Protein AF-A0A0N0AKG1-F1 (afdb_monomer_lite)

pLDDT: mean 80.24, std 17.29, range [40.53, 96.81]

Foldseek 3Di:
DDDPPPPPDPVPPPPPPPPVPLPPPVVVLLVLLVLLLVLLVVVLVVLVPDPDRDPVSNVVSVVSSVVSVVVNVPPDPPPSVVSVVSSVVSVVSNVVSVD

Radius of gyration: 23.39 Å; chains: 1; bounding box: 58×28×73 Å

Structure (mmCIF, N/CA/C/O backbone):
data_AF-A0A0N0AKG1-F1
#
_entry.id   AF-A0A0N0AKG1-F1
#
loop_
_atom_site.group_PDB
_atom_site.id
_atom_site.type_symbol
_atom_site.label_atom_id
_atom_site.label_alt_id
_atom_site.label_comp_id
_atom_site.label_asym_id
_atom_site.label_entity_id
_atom_site.label_seq_id
_atom_site.pdbx_PDB_ins_code
_atom_site.Cartn_x
_atom_site.Cartn_y
_atom_site.Cartn_z
_atom_site.occupancy
_atom_site.B_iso_or_equiv
_atom_site.auth_seq_id
_atom_site.auth_comp_id
_atom_site.auth_asym_id
_atom_site.auth_atom_id
_atom_site.pdbx_PDB_model_num
ATOM 1 N N . MET A 1 1 ? 43.530 21.447 -55.001 1.00 40.53 1 MET A N 1
ATOM 2 C CA . MET A 1 1 ? 43.013 20.846 -53.757 1.00 40.53 1 MET A CA 1
ATOM 3 C C . MET A 1 1 ? 41.611 21.387 -53.568 1.00 40.53 1 MET A C 1
ATOM 5 O O . MET A 1 1 ? 41.480 22.586 -53.365 1.00 40.53 1 MET A O 1
ATOM 9 N N . GLN A 1 2 ? 40.588 20.561 -53.765 1.00 44.50 2 GLN A N 1
ATOM 10 C CA . GLN A 1 2 ? 39.204 20.910 -53.435 1.00 44.50 2 GLN A CA 1
ATOM 11 C C . GLN A 1 2 ? 38.874 20.218 -52.108 1.00 44.50 2 GLN A C 1
ATOM 13 O O . GLN A 1 2 ? 39.306 19.076 -51.937 1.00 44.50 2 GLN A O 1
ATOM 18 N N . PRO A 1 3 ? 38.215 20.886 -51.150 1.00 47.91 3 PRO A N 1
ATOM 19 C CA . PRO A 1 3 ? 37.785 20.225 -49.931 1.00 47.91 3 PRO A CA 1
ATOM 20 C C . PRO A 1 3 ? 36.583 19.345 -50.271 1.00 47.91 3 PRO A C 1
ATOM 22 O O . PRO A 1 3 ? 35.596 19.814 -50.831 1.00 47.91 3 PRO A O 1
ATOM 25 N N . GLU A 1 4 ? 36.702 18.055 -49.982 1.00 54.25 4 GLU A N 1
ATOM 26 C CA . GLU A 1 4 ? 35.600 17.107 -50.077 1.00 54.25 4 GLU A CA 1
ATOM 27 C C . GLU A 1 4 ? 34.672 17.385 -48.893 1.00 54.25 4 GLU A C 1
ATOM 29 O O . GLU A 1 4 ? 34.926 16.970 -47.761 1.00 54.25 4 GLU A O 1
ATOM 34 N N . GLU A 1 5 ? 33.642 18.193 -49.139 1.00 51.69 5 GLU A N 1
ATOM 35 C CA . GLU A 1 5 ? 32.539 18.398 -48.209 1.00 51.69 5 GLU A CA 1
ATOM 36 C C . GLU A 1 5 ? 31.776 17.076 -48.113 1.00 51.69 5 GLU A C 1
ATOM 38 O O . GLU A 1 5 ? 30.939 16.739 -48.945 1.00 51.69 5 GLU A O 1
ATOM 43 N N . ASN A 1 6 ? 32.162 16.273 -47.124 1.00 53.38 6 ASN A N 1
ATOM 44 C CA . ASN A 1 6 ? 31.517 15.017 -46.788 1.00 53.38 6 ASN A CA 1
ATOM 45 C C . ASN A 1 6 ? 30.123 15.343 -46.227 1.00 53.38 6 ASN A C 1
ATOM 47 O O . ASN A 1 6 ? 29.972 15.627 -45.036 1.00 53.38 6 ASN A O 1
ATOM 51 N N . GLU A 1 7 ? 29.126 15.389 -47.112 1.00 57.25 7 GLU A N 1
ATOM 52 C CA . GLU A 1 7 ? 27.713 15.558 -46.784 1.00 57.25 7 GLU A CA 1
ATOM 53 C C . GLU A 1 7 ? 27.235 14.351 -45.965 1.00 57.25 7 GLU A C 1
ATOM 55 O O . GLU A 1 7 ? 26.671 13.393 -46.487 1.00 57.25 7 GLU A O 1
ATOM 60 N N . PHE A 1 8 ? 27.459 14.387 -44.650 1.00 50.03 8 PHE A N 1
ATOM 61 C CA . PHE A 1 8 ? 26.739 13.529 -43.717 1.00 50.03 8 PHE A CA 1
ATOM 62 C C . PHE A 1 8 ? 25.254 13.898 -43.798 1.00 50.03 8 PHE A C 1
ATOM 64 O O . PHE A 1 8 ? 24.789 14.853 -43.170 1.00 50.03 8 PHE A O 1
ATOM 71 N N . SER A 1 9 ? 24.509 13.162 -44.619 1.00 57.03 9 SER A N 1
ATOM 72 C CA . SER A 1 9 ? 23.068 13.318 -44.736 1.00 57.03 9 SER A CA 1
ATOM 73 C C . SER A 1 9 ? 22.433 12.894 -43.417 1.00 57.03 9 SER A C 1
ATOM 75 O O . SER A 1 9 ? 22.612 11.770 -42.955 1.00 57.03 9 SER A O 1
ATOM 77 N N . LEU A 1 10 ? 21.627 13.772 -42.815 1.00 56.09 10 LEU A N 1
ATOM 78 C CA . LEU A 1 10 ? 20.806 13.443 -41.637 1.00 56.09 10 LEU A CA 1
ATOM 79 C C . LEU A 1 10 ? 19.864 12.245 -41.884 1.00 56.09 10 LEU A C 1
ATOM 81 O O . LEU A 1 10 ? 19.290 11.705 -40.942 1.00 56.09 10 LEU A O 1
ATOM 85 N N . SER A 1 11 ? 19.722 11.828 -43.144 1.00 61.41 11 SER A N 1
ATOM 86 C CA . SER A 1 11 ? 18.974 10.654 -43.597 1.00 61.41 11 SER A CA 1
ATOM 87 C C . SER A 1 11 ? 19.661 9.318 -43.277 1.00 61.41 11 SER A C 1
ATOM 89 O O . SER A 1 11 ? 18.980 8.296 -43.279 1.00 61.41 11 SER A O 1
ATOM 91 N N . ASP A 1 12 ? 20.973 9.321 -43.005 1.00 60.59 12 ASP A N 1
ATOM 92 C CA . ASP A 1 12 ? 21.766 8.130 -42.648 1.00 60.59 12 ASP A CA 1
ATOM 93 C C . ASP A 1 12 ? 21.769 7.838 -41.141 1.00 60.59 12 ASP 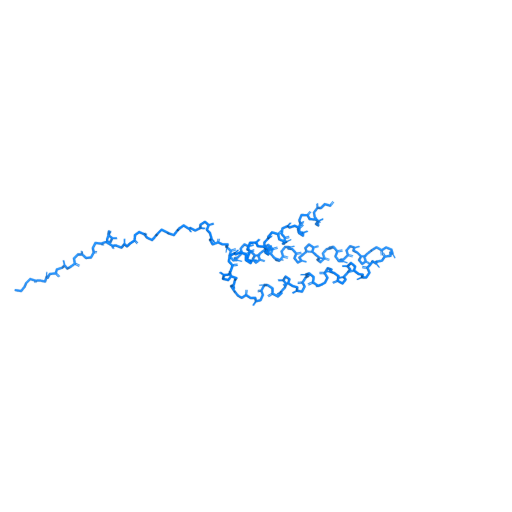A C 1
ATOM 95 O O . ASP A 1 12 ? 22.299 6.818 -40.693 1.00 60.59 12 ASP A O 1
ATOM 99 N N . LEU A 1 13 ? 21.162 8.713 -40.333 1.00 62.38 13 LEU A N 1
ATOM 100 C CA . LEU A 1 13 ? 20.924 8.401 -38.933 1.00 62.38 13 LEU A CA 1
ATOM 101 C C . LEU A 1 13 ? 19.851 7.306 -38.859 1.00 62.38 13 LEU A C 1
ATOM 103 O O . LEU A 1 13 ? 18.788 7.461 -39.471 1.00 62.38 13 LEU A O 1
ATOM 107 N N . PRO A 1 14 ? 20.083 6.208 -38.111 1.00 60.88 14 PRO A N 1
ATOM 108 C CA . PRO A 1 14 ? 19.030 5.239 -37.861 1.00 60.88 14 PRO A CA 1
ATOM 109 C C . PRO A 1 14 ? 17.837 6.004 -37.293 1.00 60.88 14 PRO A C 1
ATOM 111 O O . PRO A 1 14 ? 17.985 6.746 -36.319 1.00 60.88 14 PRO A O 1
ATOM 114 N N . LYS A 1 15 ? 16.669 5.869 -37.936 1.00 57.28 15 LYS A N 1
ATOM 115 C CA . LYS A 1 15 ? 15.414 6.398 -37.400 1.00 57.28 15 LYS A CA 1
ATOM 116 C C . LYS A 1 15 ? 15.260 5.780 -36.024 1.00 57.28 15 LYS A C 1
ATOM 118 O O . LYS A 1 15 ? 14.987 4.589 -35.917 1.00 57.28 15 LYS A O 1
ATOM 123 N N . ALA A 1 16 ? 15.545 6.564 -34.996 1.00 55.66 16 ALA A N 1
ATOM 124 C CA . ALA A 1 16 ? 15.400 6.113 -33.637 1.00 55.66 16 ALA A CA 1
ATOM 125 C C . ALA A 1 16 ? 13.901 5.908 -33.419 1.00 55.66 16 ALA A C 1
ATOM 127 O O . ALA A 1 16 ? 13.137 6.869 -33.330 1.00 55.66 16 ALA A O 1
ATOM 128 N N . ASP A 1 17 ? 13.488 4.647 -33.462 1.00 52.38 17 ASP 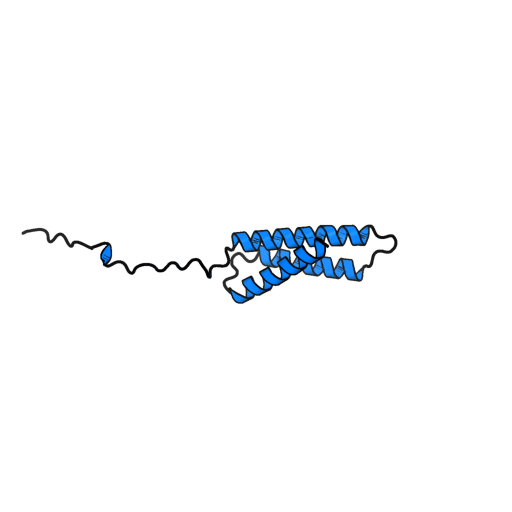A N 1
ATOM 129 C CA . ASP A 1 17 ? 12.129 4.219 -33.180 1.00 52.38 17 ASP A CA 1
ATOM 130 C C . ASP A 1 17 ? 11.967 4.245 -31.661 1.00 52.38 17 ASP A C 1
ATOM 132 O O . ASP A 1 17 ? 12.058 3.231 -30.972 1.00 52.38 17 ASP A O 1
ATOM 136 N N . TRP A 1 18 ? 11.859 5.456 -31.113 1.00 54.16 18 TRP A N 1
ATOM 137 C CA . TRP A 1 18 ? 11.481 5.663 -29.723 1.00 54.16 18 TRP A CA 1
ATOM 138 C C . TRP A 1 18 ? 9.986 5.351 -29.610 1.00 54.16 18 TRP A C 1
ATOM 140 O O . TRP A 1 18 ? 9.141 6.247 -29.570 1.00 54.16 18 TRP A O 1
ATOM 150 N N . SER A 1 19 ? 9.647 4.061 -29.624 1.00 48.50 19 SER A N 1
ATOM 151 C CA . SER A 1 19 ? 8.351 3.598 -29.145 1.00 48.50 19 SER A CA 1
ATOM 152 C C . SER A 1 19 ? 8.333 3.809 -27.632 1.00 48.50 19 SER A C 1
ATOM 154 O O . SER A 1 19 ? 8.790 2.978 -26.853 1.00 48.50 19 SER A O 1
ATOM 156 N N . ASN A 1 20 ? 7.839 4.972 -27.213 1.00 51.66 20 ASN A N 1
ATOM 157 C CA . ASN A 1 20 ? 7.677 5.346 -25.805 1.00 51.66 20 ASN A CA 1
ATOM 158 C C . ASN A 1 20 ? 6.508 4.600 -25.122 1.00 51.66 20 ASN A C 1
ATOM 160 O O . ASN A 1 20 ? 6.010 5.058 -24.098 1.00 51.66 20 ASN A O 1
ATOM 164 N N . GLU A 1 21 ? 5.997 3.505 -25.696 1.00 51.06 21 GLU A N 1
ATOM 165 C CA . GLU A 1 21 ? 4.804 2.821 -25.175 1.00 51.06 21 GLU A CA 1
ATOM 166 C C . GLU A 1 21 ? 5.114 1.801 -24.066 1.00 51.06 21 GLU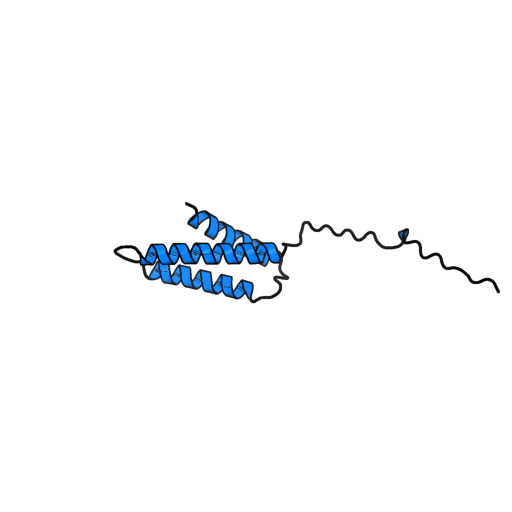 A C 1
ATOM 168 O O . GLU A 1 21 ? 4.215 1.474 -23.292 1.00 51.06 21 GLU A O 1
ATOM 173 N N . ASP A 1 22 ? 6.373 1.366 -23.926 1.00 49.00 22 ASP A N 1
ATOM 174 C CA . ASP A 1 22 ? 6.794 0.368 -22.926 1.00 49.00 22 ASP A CA 1
ATOM 175 C C . ASP A 1 22 ? 7.690 0.922 -21.801 1.00 49.00 22 ASP A C 1
ATOM 177 O O . ASP A 1 22 ? 8.068 0.182 -20.887 1.00 49.00 22 ASP A O 1
ATOM 181 N N . GLU A 1 23 ? 7.997 2.224 -21.794 1.00 54.47 23 GLU A N 1
ATOM 182 C CA . GLU A 1 23 ? 8.521 2.861 -20.584 1.00 54.47 23 GLU A CA 1
ATOM 183 C C . GLU A 1 23 ? 7.345 3.089 -19.634 1.00 54.47 23 GLU A C 1
ATOM 185 O O . GLU A 1 23 ? 6.488 3.950 -19.844 1.00 54.47 23 GLU A O 1
ATOM 190 N N . VAL A 1 24 ? 7.274 2.294 -18.563 1.00 56.38 24 VAL A N 1
ATOM 191 C CA . VAL A 1 24 ? 6.519 2.714 -17.384 1.00 56.38 24 VAL A CA 1
ATOM 192 C C . VAL A 1 24 ? 7.116 4.053 -16.991 1.00 56.38 24 VAL A C 1
ATOM 194 O O . VAL A 1 24 ? 8.237 4.085 -16.500 1.00 56.38 24 VAL A O 1
ATOM 197 N N . ASP A 1 25 ? 6.390 5.137 -17.257 1.00 72.88 25 ASP A N 1
ATOM 198 C CA . ASP A 1 25 ? 6.791 6.468 -16.831 1.00 72.88 25 ASP A CA 1
ATOM 199 C C . ASP A 1 25 ? 7.030 6.401 -15.314 1.00 72.88 25 ASP A C 1
ATOM 201 O O . ASP A 1 25 ? 6.097 6.218 -14.518 1.00 72.88 25 ASP A O 1
ATOM 205 N N . ASP A 1 26 ? 8.309 6.409 -14.933 1.00 74.44 26 ASP A N 1
ATOM 206 C CA . ASP A 1 26 ? 8.752 6.208 -13.558 1.00 74.44 26 ASP A CA 1
ATOM 207 C C . ASP A 1 26 ? 8.107 7.264 -12.648 1.00 74.44 26 ASP A C 1
ATOM 209 O O . ASP A 1 26 ? 7.752 6.959 -11.504 1.00 74.44 26 ASP A O 1
ATOM 213 N N . ASP A 1 27 ? 7.841 8.466 -13.172 1.00 82.12 27 ASP A N 1
ATOM 214 C CA . ASP A 1 27 ? 7.147 9.529 -12.448 1.00 82.12 27 ASP A CA 1
ATOM 215 C C . ASP A 1 27 ? 5.683 9.149 -12.180 1.00 82.12 27 ASP A C 1
ATOM 217 O O . ASP A 1 27 ? 5.191 9.280 -11.052 1.00 82.12 27 ASP A O 1
ATOM 221 N N . VAL A 1 28 ? 4.994 8.571 -13.171 1.00 86.00 28 VAL A N 1
ATOM 222 C CA . VAL A 1 28 ? 3.624 8.055 -13.002 1.00 86.00 28 VAL A CA 1
ATOM 223 C C . VAL A 1 28 ? 3.589 6.920 -11.981 1.00 86.00 28 VAL A C 1
ATOM 225 O O . VAL A 1 28 ? 2.675 6.855 -11.151 1.00 86.00 28 VAL A O 1
ATOM 228 N N . LEU A 1 29 ? 4.568 6.014 -12.001 1.00 86.88 29 LEU A N 1
ATOM 229 C CA . LEU A 1 29 ? 4.646 4.937 -11.018 1.00 86.88 29 LEU A CA 1
ATOM 230 C C . LEU A 1 29 ? 4.886 5.483 -9.605 1.00 86.88 29 LEU A C 1
ATOM 232 O O . LEU A 1 29 ? 4.201 5.069 -8.666 1.00 86.88 29 LEU A O 1
ATOM 236 N N . VAL A 1 30 ? 5.809 6.432 -9.448 1.00 89.25 30 VAL A N 1
ATOM 237 C CA . VAL A 1 30 ? 6.082 7.112 -8.175 1.00 89.25 30 VAL A CA 1
ATOM 238 C C . VAL A 1 30 ? 4.814 7.756 -7.618 1.00 89.25 30 VAL A C 1
ATOM 240 O O . VAL A 1 30 ? 4.497 7.578 -6.435 1.00 89.25 30 VAL A O 1
ATOM 243 N N . ASP A 1 31 ? 4.045 8.445 -8.455 1.00 91.06 31 ASP A N 1
ATOM 244 C CA . ASP A 1 31 ? 2.800 9.081 -8.035 1.00 91.06 31 ASP A CA 1
ATOM 245 C C . ASP A 1 31 ? 1.722 8.062 -7.656 1.00 91.06 31 ASP A C 1
ATOM 247 O O . ASP A 1 31 ? 1.063 8.208 -6.620 1.00 91.06 31 ASP A O 1
ATOM 251 N N . ILE A 1 32 ? 1.598 6.965 -8.406 1.00 92.56 32 ILE A N 1
ATOM 252 C CA . ILE A 1 32 ? 0.709 5.851 -8.051 1.00 92.56 32 ILE A CA 1
ATOM 253 C C . ILE A 1 32 ? 1.095 5.254 -6.688 1.00 92.56 32 ILE A C 1
ATOM 255 O O . ILE A 1 32 ? 0.218 4.990 -5.857 1.00 92.56 32 ILE A O 1
ATOM 259 N N . ILE A 1 33 ? 2.390 5.075 -6.412 1.00 92.94 33 ILE A N 1
ATOM 260 C CA . ILE A 1 33 ? 2.860 4.555 -5.123 1.00 92.94 33 ILE A CA 1
ATOM 261 C C . ILE A 1 33 ? 2.523 5.535 -3.989 1.00 92.94 33 ILE A C 1
ATOM 263 O O . ILE A 1 33 ? 2.017 5.117 -2.942 1.00 92.94 33 ILE A O 1
ATOM 267 N N . ARG A 1 34 ? 2.740 6.843 -4.184 1.00 94.25 34 ARG A N 1
ATOM 268 C CA . ARG A 1 34 ? 2.381 7.883 -3.201 1.00 94.25 34 ARG A CA 1
ATOM 269 C C . ARG A 1 34 ? 0.882 7.890 -2.902 1.00 94.25 34 ARG A C 1
ATOM 271 O O . ARG A 1 34 ? 0.495 7.926 -1.730 1.00 94.25 34 ARG A O 1
ATOM 278 N N . LEU A 1 35 ? 0.040 7.792 -3.931 1.00 94.81 35 LEU A N 1
ATOM 279 C CA . LEU A 1 35 ? -1.414 7.698 -3.777 1.00 94.81 35 LEU A CA 1
ATOM 280 C C . LEU A 1 35 ? -1.821 6.447 -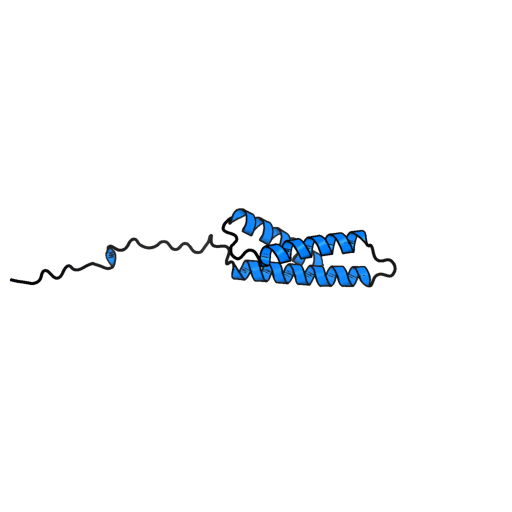2.990 1.00 94.81 35 LEU A C 1
ATOM 282 O O . LEU A 1 35 ? -2.652 6.537 -2.082 1.00 94.81 35 LEU A O 1
ATOM 286 N N . ALA A 1 36 ? -1.202 5.297 -3.268 1.00 95.38 36 ALA A N 1
ATOM 287 C CA . ALA A 1 36 ? -1.458 4.064 -2.530 1.00 95.38 36 ALA A CA 1
ATOM 288 C C . ALA A 1 36 ? -1.044 4.171 -1.053 1.00 95.38 36 ALA A C 1
ATOM 290 O O . ALA A 1 36 ? -1.796 3.753 -0.171 1.00 95.38 36 ALA A O 1
ATOM 291 N N . ILE A 1 37 ? 0.101 4.791 -0.747 1.00 95.75 37 ILE A N 1
ATOM 292 C CA . ILE A 1 37 ? 0.517 5.067 0.639 1.00 95.75 37 ILE A CA 1
ATOM 293 C C . ILE A 1 37 ? -0.502 5.974 1.342 1.00 95.75 37 ILE A C 1
ATOM 295 O O . ILE A 1 37 ? -0.852 5.716 2.497 1.00 95.75 37 ILE A O 1
ATOM 299 N N . GLY A 1 38 ? -1.005 7.003 0.653 1.00 95.69 38 GLY A N 1
ATOM 300 C CA . GLY A 1 38 ? -2.048 7.893 1.164 1.00 95.69 38 GLY A CA 1
ATOM 301 C C . GLY A 1 38 ? -3.358 7.159 1.467 1.00 95.69 38 GLY A C 1
ATOM 302 O O . GLY A 1 38 ? -3.929 7.335 2.545 1.00 95.69 38 GLY A O 1
ATOM 303 N N . ALA A 1 39 ? -3.802 6.287 0.561 1.00 95.62 39 ALA A N 1
ATOM 304 C CA . ALA A 1 39 ? -4.965 5.422 0.754 1.00 95.62 39 ALA A CA 1
ATOM 305 C C . ALA A 1 39 ? -4.803 4.505 1.982 1.00 95.62 39 ALA A C 1
ATOM 307 O O . ALA A 1 39 ? -5.694 4.440 2.830 1.00 95.62 39 ALA A O 1
ATOM 308 N N . LEU A 1 40 ? -3.634 3.877 2.141 1.00 95.00 40 LEU A N 1
ATOM 309 C CA . LEU A 1 40 ? -3.314 3.056 3.312 1.00 95.00 40 LEU A CA 1
ATOM 310 C C . LEU A 1 40 ? -3.298 3.871 4.611 1.00 95.00 40 LEU A C 1
ATOM 312 O O . LEU A 1 40 ? -3.787 3.400 5.635 1.00 95.00 40 LEU A O 1
ATOM 316 N N . SER A 1 41 ? -2.785 5.104 4.590 1.00 95.88 41 SER A N 1
ATOM 317 C CA . SER A 1 41 ? -2.814 5.988 5.763 1.00 95.88 41 SER A CA 1
ATOM 318 C C . SER A 1 41 ? -4.245 6.290 6.200 1.00 95.88 41 SER A C 1
ATOM 320 O O . SER A 1 41 ? -4.540 6.214 7.393 1.00 95.88 41 SER A O 1
ATOM 322 N N . LYS A 1 42 ? -5.138 6.577 5.244 1.00 94.81 42 LYS A N 1
ATOM 323 C CA . LYS A 1 42 ? -6.566 6.787 5.518 1.00 94.81 42 LYS A CA 1
ATOM 324 C C . LYS A 1 42 ? -7.208 5.527 6.099 1.00 94.81 42 LYS A C 1
ATOM 326 O O . LYS A 1 42 ? -7.853 5.614 7.138 1.00 94.81 42 LYS A O 1
ATOM 331 N N . ALA A 1 43 ? -6.966 4.362 5.496 1.00 94.38 43 ALA A N 1
ATOM 332 C CA . ALA A 1 43 ? -7.490 3.084 5.982 1.00 94.38 43 ALA A CA 1
ATOM 333 C C . ALA A 1 43 ? -7.003 2.756 7.404 1.00 94.38 43 ALA A C 1
ATOM 335 O O . ALA A 1 43 ? -7.793 2.374 8.263 1.00 94.38 43 ALA A O 1
ATOM 336 N N . LYS A 1 44 ? -5.713 2.977 7.692 1.00 95.25 44 LYS A N 1
ATOM 337 C CA . LYS A 1 44 ? -5.140 2.783 9.032 1.00 95.25 44 LYS A CA 1
ATOM 338 C C . LYS A 1 44 ? -5.770 3.710 10.064 1.00 95.25 44 LYS A C 1
ATOM 340 O O . LYS A 1 44 ? -5.996 3.301 11.198 1.00 95.25 44 LYS A O 1
ATOM 345 N N . HIS A 1 45 ? -6.004 4.967 9.689 1.00 95.75 45 HIS A N 1
ATOM 346 C CA . HIS A 1 45 ? -6.665 5.923 10.567 1.00 95.75 45 HIS A CA 1
ATOM 347 C C . HIS A 1 45 ? -8.111 5.503 10.842 1.00 95.75 45 HIS A C 1
ATOM 349 O O . HIS A 1 45 ? -8.491 5.425 12.003 1.00 95.75 45 HIS A O 1
ATOM 355 N N . ALA A 1 46 ? -8.863 5.128 9.803 1.00 94.75 46 ALA A N 1
ATOM 356 C CA . ALA A 1 46 ? -10.226 4.626 9.940 1.00 94.75 46 ALA A CA 1
ATOM 357 C C . ALA A 1 46 ? -10.306 3.389 10.853 1.00 94.75 46 ALA A C 1
ATOM 359 O O . ALA A 1 46 ? -11.191 3.325 11.699 1.00 94.75 46 ALA A O 1
ATOM 360 N N . GLU A 1 47 ? -9.361 2.446 10.743 1.00 94.88 47 GLU A N 1
ATOM 361 C CA . GLU A 1 47 ? -9.284 1.280 11.635 1.00 94.88 47 GLU A CA 1
ATOM 362 C C . GLU A 1 47 ? -9.062 1.688 13.095 1.00 94.88 47 GLU A C 1
ATOM 364 O O . GLU A 1 47 ? -9.759 1.216 13.987 1.00 94.88 47 GLU A O 1
ATOM 369 N N . ARG A 1 48 ? -8.127 2.614 13.341 1.00 94.50 48 ARG A N 1
ATOM 370 C CA . ARG A 1 48 ? -7.837 3.137 14.687 1.00 94.50 48 ARG A CA 1
ATOM 371 C C . ARG A 1 48 ? -8.999 3.911 15.302 1.00 94.50 48 ARG A C 1
ATOM 373 O O . ARG A 1 48 ? -9.052 4.027 16.520 1.00 94.50 48 ARG A O 1
ATOM 380 N N . SER A 1 49 ? -9.883 4.461 14.476 1.00 96.00 49 SER A N 1
ATOM 381 C CA . SER A 1 49 ? -11.067 5.203 14.911 1.00 96.00 49 SER A CA 1
ATOM 382 C C . SER A 1 49 ? -12.271 4.312 15.224 1.00 96.00 49 SER A C 1
ATOM 384 O O . SER A 1 49 ? -13.292 4.831 15.672 1.00 96.00 49 SER A O 1
ATOM 386 N N . LYS A 1 50 ? -12.194 2.996 14.990 1.00 94.88 50 LYS A N 1
ATOM 387 C CA . LYS A 1 50 ? -13.254 2.060 15.385 1.00 94.88 50 LYS A CA 1
ATOM 388 C C . LYS A 1 50 ? -13.304 1.909 16.903 1.00 94.88 50 LYS A C 1
ATOM 390 O O . LYS A 1 50 ? -12.285 2.011 17.576 1.00 94.88 50 LYS A O 1
ATOM 395 N N . GLU A 1 51 ? -14.486 1.581 17.422 1.00 95.44 51 GLU A N 1
ATOM 396 C CA . GLU A 1 51 ? -14.693 1.268 18.844 1.00 95.44 51 GLU A CA 1
ATOM 397 C C . GLU A 1 51 ? -13.794 0.111 19.315 1.00 95.44 51 GLU A C 1
ATOM 399 O O . GLU A 1 51 ? -13.245 0.155 20.410 1.00 95.44 51 GLU A O 1
ATOM 404 N N . ASN A 1 52 ? -13.589 -0.886 18.447 1.00 96.00 52 ASN A N 1
ATOM 405 C CA . ASN A 1 52 ? -12.679 -2.009 18.661 1.00 96.00 52 ASN A CA 1
ATOM 406 C C . ASN A 1 52 ? -11.701 -2.112 17.477 1.00 96.00 52 ASN A C 1
ATOM 408 O O . ASN A 1 52 ? -12.033 -2.754 16.477 1.00 96.00 52 ASN A O 1
ATOM 412 N N . PRO A 1 53 ? -10.531 -1.453 17.539 1.00 94.25 53 PRO A N 1
ATOM 413 C CA . PRO A 1 53 ? -9.560 -1.482 16.451 1.00 94.25 53 PRO A CA 1
ATOM 414 C C . PRO A 1 53 ? -8.905 -2.863 16.318 1.00 94.25 53 PRO A C 1
ATOM 416 O O . PRO A 1 53 ? -8.435 -3.433 17.305 1.00 94.25 53 PRO A O 1
ATOM 419 N N . ASP A 1 54 ? -8.805 -3.381 15.091 1.00 96.81 54 ASP A N 1
ATOM 420 C CA . ASP A 1 54 ? -8.069 -4.619 14.828 1.00 96.81 54 ASP A CA 1
ATOM 421 C C . ASP A 1 54 ? -6.573 -4.334 14.615 1.00 96.81 54 ASP A C 1
ATOM 423 O O . ASP A 1 54 ? -6.124 -3.833 13.576 1.00 96.81 54 ASP A O 1
ATOM 427 N N . GLN A 1 55 ? -5.772 -4.706 15.613 1.00 96.06 55 GLN A N 1
ATOM 428 C CA . GLN A 1 55 ? -4.323 -4.536 15.589 1.00 96.06 55 GLN A CA 1
ATOM 429 C C . GLN A 1 55 ? -3.651 -5.295 14.430 1.00 96.06 55 GLN A C 1
ATOM 431 O O . GLN A 1 55 ? -2.691 -4.787 13.846 1.00 96.06 55 GLN A O 1
ATOM 436 N N . ARG A 1 56 ? -4.178 -6.458 14.023 1.00 95.94 56 ARG A N 1
ATOM 437 C CA . ARG A 1 56 ? -3.632 -7.227 12.890 1.00 95.94 56 ARG A CA 1
ATOM 438 C C . ARG A 1 56 ? -3.839 -6.488 11.572 1.00 95.94 56 ARG A C 1
ATOM 440 O O . ARG A 1 56 ? -2.970 -6.521 10.700 1.00 95.94 56 ARG A O 1
ATOM 447 N N . VAL A 1 57 ? -4.968 -5.795 11.426 1.00 94.62 57 VAL A N 1
ATOM 448 C CA . VAL A 1 57 ? -5.247 -4.950 10.256 1.00 94.62 57 VAL A CA 1
ATOM 449 C C . VAL A 1 57 ? -4.283 -3.763 10.216 1.00 94.62 57 VAL A C 1
ATOM 451 O O . VAL A 1 57 ? -3.686 -3.493 9.173 1.00 94.62 57 VAL A O 1
ATOM 454 N N . ILE A 1 58 ? -4.056 -3.097 11.350 1.00 94.62 58 ILE A N 1
ATOM 455 C CA . ILE A 1 58 ? -3.125 -1.962 11.457 1.00 94.62 58 ILE A CA 1
ATOM 456 C C . ILE A 1 58 ? -1.687 -2.375 11.106 1.00 94.62 58 ILE A C 1
ATOM 458 O O . ILE A 1 58 ? -0.992 -1.649 10.384 1.00 94.62 58 ILE A O 1
ATOM 462 N N . GLU A 1 59 ? -1.236 -3.530 11.595 1.00 96.12 59 GLU A N 1
ATOM 463 C CA . GLU A 1 59 ? 0.090 -4.082 11.302 1.00 96.12 59 GLU A CA 1
ATOM 464 C C . GLU A 1 59 ? 0.233 -4.443 9.826 1.00 96.12 59 GLU A C 1
ATOM 466 O O . GLU A 1 59 ? 1.195 -4.018 9.185 1.00 96.12 59 GLU A O 1
ATOM 471 N N . ARG A 1 60 ? -0.767 -5.118 9.248 1.00 95.62 60 ARG A N 1
ATOM 472 C CA . ARG A 1 60 ? -0.786 -5.443 7.816 1.00 95.62 60 ARG A CA 1
ATOM 473 C C . ARG A 1 60 ? -0.712 -4.191 6.942 1.00 95.62 60 ARG A C 1
ATOM 475 O O . ARG A 1 60 ? 0.049 -4.165 5.976 1.00 95.62 60 ARG A O 1
ATOM 482 N N . ILE A 1 61 ? -1.473 -3.150 7.282 1.00 94.81 61 ILE A N 1
ATOM 483 C CA . ILE A 1 61 ? -1.435 -1.875 6.558 1.00 94.81 61 ILE A CA 1
ATOM 484 C C . ILE A 1 61 ? -0.049 -1.231 6.685 1.00 94.81 61 ILE A C 1
ATOM 486 O O . ILE A 1 61 ? 0.503 -0.747 5.698 1.00 94.81 61 ILE A O 1
ATOM 490 N N . SER A 1 62 ? 0.538 -1.248 7.882 1.00 94.88 62 SER A N 1
ATOM 491 C CA . SER A 1 62 ? 1.861 -0.663 8.132 1.00 94.88 62 SER A CA 1
ATOM 492 C C . SER A 1 62 ? 2.971 -1.386 7.360 1.00 94.88 62 SER A C 1
ATOM 494 O O . SER A 1 62 ? 3.846 -0.727 6.795 1.00 94.88 62 SER A O 1
ATOM 496 N N . GLU A 1 63 ? 2.902 -2.715 7.260 1.00 96.12 63 GLU A N 1
ATOM 497 C CA . GLU A 1 63 ? 3.825 -3.522 6.456 1.00 96.12 63 GLU A CA 1
ATOM 498 C C . GLU A 1 63 ? 3.723 -3.165 4.964 1.00 96.12 63 GLU A C 1
ATOM 500 O O . GLU A 1 63 ? 4.731 -2.896 4.305 1.00 96.12 63 GLU A O 1
ATOM 505 N N . GLN A 1 64 ? 2.499 -3.048 4.434 1.00 94.25 64 GLN A N 1
ATOM 506 C CA . GLN A 1 64 ? 2.283 -2.621 3.048 1.00 94.25 64 GLN A CA 1
ATOM 507 C C . GLN A 1 64 ? 2.818 -1.207 2.784 1.00 94.25 64 GLN A C 1
ATOM 509 O O . GLN A 1 64 ? 3.486 -0.987 1.771 1.00 94.25 64 GLN A O 1
ATOM 514 N N . GLN A 1 65 ? 2.594 -0.261 3.705 1.00 94.44 65 GLN A N 1
ATOM 515 C CA . GLN A 1 65 ? 3.141 1.096 3.594 1.00 94.44 65 GLN A CA 1
ATOM 516 C C . GLN A 1 65 ? 4.670 1.092 3.563 1.00 94.44 65 GLN A C 1
ATOM 518 O O . GLN A 1 65 ? 5.272 1.816 2.765 1.00 94.44 65 GLN A O 1
ATOM 523 N N . ARG A 1 66 ? 5.308 0.273 4.407 1.00 94.56 66 ARG A N 1
ATOM 524 C CA . ARG A 1 66 ? 6.768 0.147 4.457 1.00 94.56 66 ARG A CA 1
ATOM 525 C C . ARG A 1 66 ? 7.328 -0.397 3.147 1.00 94.56 66 ARG A C 1
ATOM 527 O O . ARG A 1 66 ? 8.312 0.147 2.647 1.00 94.56 66 ARG A O 1
ATOM 534 N N . ARG A 1 67 ? 6.687 -1.416 2.567 1.00 93.81 67 ARG A N 1
ATOM 535 C CA . ARG A 1 67 ? 7.087 -1.988 1.275 1.00 93.81 67 ARG A CA 1
ATOM 536 C C . ARG A 1 67 ? 6.990 -0.957 0.147 1.00 93.81 67 ARG A C 1
ATOM 538 O O . ARG A 1 67 ? 7.962 -0.774 -0.573 1.00 93.81 67 ARG A O 1
ATOM 545 N N . PHE A 1 68 ? 5.883 -0.223 0.048 1.00 92.50 68 PHE A N 1
ATOM 546 C CA . PHE A 1 68 ? 5.721 0.844 -0.950 1.00 92.50 68 PHE A CA 1
ATOM 547 C C . PHE A 1 68 ? 6.710 1.998 -0.752 1.00 92.50 68 PHE A C 1
ATOM 549 O O . PHE A 1 68 ? 7.293 2.499 -1.709 1.00 92.50 68 PHE A O 1
ATOM 556 N N . SER A 1 69 ? 6.980 2.372 0.499 1.00 91.56 69 SER A N 1
ATOM 557 C CA . SER A 1 69 ? 7.982 3.397 0.819 1.00 91.56 69 SER A CA 1
ATOM 558 C C . SER A 1 69 ? 9.397 2.960 0.445 1.00 91.56 69 SER A C 1
ATOM 560 O O . SER A 1 69 ? 10.224 3.798 0.099 1.00 91.56 69 SER A O 1
ATOM 562 N N . LYS A 1 70 ? 9.692 1.656 0.523 1.00 90.62 70 LYS A N 1
ATOM 563 C CA . LYS A 1 70 ? 10.957 1.095 0.049 1.00 90.62 70 LYS A CA 1
ATOM 564 C C . LYS A 1 70 ? 11.054 1.188 -1.473 1.00 90.62 70 LYS A C 1
ATOM 566 O O . LYS A 1 70 ? 12.089 1.617 -1.962 1.00 90.62 70 LYS A O 1
ATOM 571 N N . SER A 1 71 ? 9.976 0.875 -2.192 1.00 87.38 71 SER A N 1
ATOM 572 C CA . SER A 1 71 ? 9.933 0.997 -3.653 1.00 87.38 71 SER A CA 1
ATOM 573 C C . SER A 1 71 ? 10.184 2.425 -4.144 1.00 87.38 71 SER A C 1
ATOM 575 O O . SER A 1 71 ? 10.864 2.591 -5.141 1.00 87.38 71 SER A O 1
ATOM 577 N N . LEU A 1 72 ? 9.739 3.454 -3.412 1.00 84.94 72 LEU A N 1
ATOM 578 C CA . LEU A 1 72 ? 10.050 4.860 -3.729 1.00 84.94 72 LEU A CA 1
ATOM 579 C C . LEU A 1 72 ? 11.530 5.244 -3.559 1.00 84.94 72 LEU A C 1
ATOM 581 O 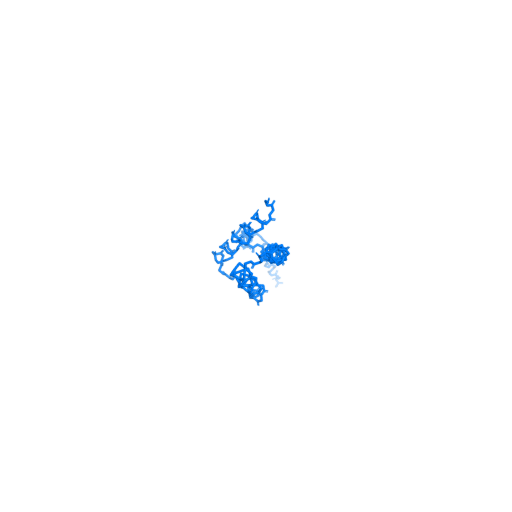O . LEU A 1 72 ? 11.947 6.291 -4.041 1.00 84.94 72 LEU A O 1
ATOM 585 N N . ARG A 1 73 ? 12.306 4.462 -2.799 1.00 80.94 73 ARG A N 1
ATOM 586 C CA . ARG A 1 73 ? 13.735 4.722 -2.553 1.00 80.94 73 ARG A CA 1
ATOM 587 C C . ARG A 1 73 ? 14.640 3.998 -3.544 1.00 80.94 73 ARG A C 1
ATOM 589 O O . ARG A 1 73 ? 15.835 4.275 -3.557 1.00 80.94 73 ARG A O 1
ATOM 596 N N . GLU A 1 74 ? 14.099 3.058 -4.314 1.00 77.94 74 GLU A N 1
ATOM 597 C CA . GLU A 1 74 ? 14.813 2.392 -5.400 1.00 77.94 74 GLU A CA 1
ATOM 598 C C . GLU A 1 74 ? 14.713 3.318 -6.629 1.00 77.94 74 GLU A C 1
ATOM 600 O O . GLU A 1 74 ? 13.610 3.533 -7.120 1.00 77.94 74 GLU A O 1
ATOM 605 N N . PRO A 1 75 ? 15.821 3.941 -7.079 1.00 55.50 75 PRO A N 1
ATOM 606 C CA . PRO A 1 75 ? 15.768 5.092 -7.984 1.00 55.50 75 PRO A CA 1
ATOM 607 C C . PRO A 1 75 ? 15.335 4.754 -9.413 1.00 55.50 75 PRO A C 1
ATOM 609 O O . PRO A 1 75 ? 14.999 5.674 -10.148 1.00 55.50 75 PRO A O 1
ATOM 612 N N . ARG A 1 76 ? 15.361 3.474 -9.805 1.00 64.00 76 ARG A N 1
ATOM 613 C CA . ARG A 1 76 ? 14.868 2.970 -11.092 1.00 64.00 76 ARG A CA 1
ATOM 614 C C . ARG A 1 76 ? 14.405 1.537 -10.920 1.00 64.00 76 ARG A C 1
ATOM 616 O O . ARG A 1 76 ? 15.161 0.705 -10.410 1.00 64.00 76 ARG A O 1
ATOM 623 N N . ILE A 1 77 ? 13.179 1.235 -11.334 1.00 65.75 77 ILE A N 1
ATOM 624 C CA . ILE A 1 77 ? 12.764 -0.154 -11.492 1.00 65.75 77 ILE A CA 1
ATOM 625 C C . ILE A 1 77 ? 13.110 -0.554 -12.924 1.00 65.75 77 ILE A C 1
ATOM 627 O O . ILE A 1 77 ? 12.287 -0.457 -13.819 1.00 65.75 77 ILE A O 1
ATOM 631 N N . GLU A 1 78 ? 14.342 -1.023 -13.127 1.00 66.56 78 GLU A N 1
ATOM 632 C CA . GLU A 1 78 ? 14.811 -1.501 -14.442 1.00 66.56 78 GLU A CA 1
ATOM 633 C C . GLU A 1 78 ? 14.016 -2.725 -14.939 1.00 66.56 78 GLU A C 1
ATOM 635 O O . GLU A 1 78 ? 14.000 -3.045 -16.123 1.00 66.56 78 GLU A O 1
ATOM 640 N N . ASP A 1 79 ? 13.331 -3.410 -14.022 1.00 78.31 79 ASP A N 1
ATOM 641 C CA . ASP A 1 79 ? 12.454 -4.540 -14.307 1.00 78.31 79 ASP A CA 1
ATOM 642 C C . ASP A 1 79 ? 11.013 -4.058 -14.560 1.00 78.31 79 ASP A C 1
ATOM 644 O O . ASP A 1 79 ? 10.225 -3.847 -13.630 1.00 78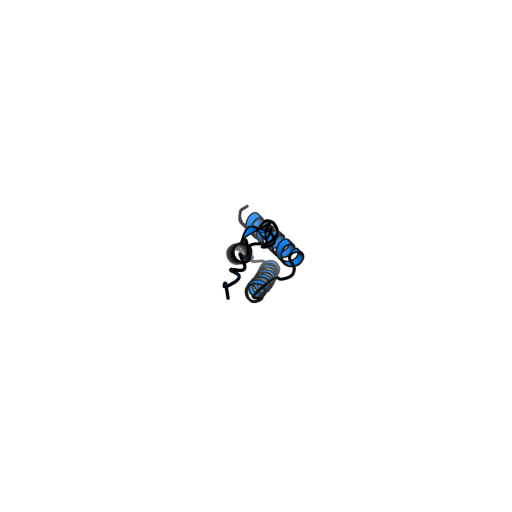.31 79 ASP A O 1
ATOM 648 N N . VAL A 1 80 ? 10.662 -3.935 -15.842 1.00 75.06 80 VAL A N 1
ATOM 649 C CA . VAL A 1 80 ? 9.327 -3.538 -16.320 1.00 75.06 80 VAL A CA 1
ATOM 650 C C . VAL A 1 80 ? 8.220 -4.433 -15.748 1.00 75.06 80 VAL A C 1
ATOM 652 O O . VAL A 1 80 ? 7.145 -3.944 -15.390 1.00 75.06 80 VAL A O 1
ATOM 655 N N . GLU A 1 81 ? 8.464 -5.735 -15.563 1.00 79.62 81 GLU A N 1
ATOM 656 C CA . GLU A 1 81 ? 7.467 -6.614 -14.950 1.00 79.62 81 GLU A CA 1
ATOM 657 C C . GLU A 1 81 ? 7.283 -6.312 -13.460 1.00 79.62 81 GLU A C 1
ATOM 659 O O . GLU A 1 81 ? 6.160 -6.317 -12.947 1.00 79.62 81 GLU A O 1
ATOM 664 N N . LYS A 1 82 ? 8.375 -6.059 -12.730 1.00 82.69 82 LYS A N 1
ATOM 665 C CA . LYS A 1 82 ? 8.322 -5.658 -11.316 1.00 82.69 82 LYS A CA 1
ATOM 666 C C . LYS A 1 82 ? 7.599 -4.318 -11.166 1.00 82.69 82 LYS A C 1
ATOM 668 O O . LYS A 1 82 ? 6.771 -4.197 -10.259 1.00 82.69 82 LYS A O 1
ATOM 673 N N . ALA A 1 83 ? 7.848 -3.363 -12.061 1.00 82.75 83 ALA A N 1
ATOM 674 C CA . ALA A 1 83 ? 7.151 -2.081 -12.115 1.00 82.75 83 ALA A CA 1
ATOM 675 C C . ALA A 1 83 ? 5.649 -2.271 -12.389 1.00 82.75 83 ALA A C 1
ATOM 677 O O . ALA A 1 83 ? 4.808 -1.753 -11.651 1.00 82.75 83 ALA A O 1
ATOM 678 N N . GLY A 1 84 ? 5.298 -3.103 -13.374 1.00 84.56 84 GLY A N 1
ATOM 679 C CA . GLY A 1 84 ? 3.914 -3.441 -13.709 1.00 84.56 84 GLY A CA 1
ATOM 680 C C . GLY A 1 84 ? 3.163 -4.127 -12.563 1.00 84.56 84 GLY A C 1
ATOM 681 O O . GLY A 1 84 ? 2.038 -3.738 -12.232 1.00 84.56 84 GLY A O 1
ATOM 682 N N . ARG A 1 85 ? 3.795 -5.101 -11.893 1.00 88.44 85 ARG A N 1
ATOM 683 C CA . ARG A 1 85 ? 3.236 -5.776 -10.706 1.00 88.44 85 ARG A CA 1
ATOM 684 C C . ARG A 1 85 ? 2.991 -4.791 -9.565 1.00 88.44 85 ARG A C 1
ATOM 686 O O . ARG A 1 85 ? 1.905 -4.786 -8.983 1.00 88.44 85 ARG A O 1
ATOM 693 N N . LEU A 1 86 ? 3.970 -3.933 -9.274 1.00 89.19 86 LEU A N 1
ATOM 694 C CA . LEU A 1 86 ? 3.856 -2.914 -8.232 1.00 89.19 86 LEU A CA 1
ATOM 695 C C . LEU A 1 86 ? 2.731 -1.918 -8.543 1.00 89.19 86 LEU A C 1
ATOM 697 O O . LEU A 1 86 ? 1.898 -1.639 -7.681 1.00 89.19 86 LEU A O 1
ATOM 701 N N . ARG A 1 87 ? 2.649 -1.449 -9.791 1.00 89.94 87 ARG A N 1
ATOM 702 C CA . ARG A 1 87 ? 1.573 -0.574 -10.267 1.00 89.94 87 ARG A CA 1
ATOM 703 C C . ARG A 1 87 ? 0.198 -1.203 -10.049 1.00 89.94 87 ARG A C 1
ATOM 705 O O . ARG A 1 87 ? -0.687 -0.562 -9.481 1.00 89.94 87 ARG A O 1
ATOM 712 N N . ALA A 1 88 ? 0.009 -2.451 -10.479 1.00 90.88 88 ALA A N 1
ATOM 713 C CA . ALA A 1 88 ? -1.260 -3.164 -10.333 1.00 90.88 88 ALA A CA 1
ATOM 714 C C . ALA A 1 88 ? -1.669 -3.319 -8.859 1.00 90.88 88 ALA A C 1
ATOM 716 O O . ALA A 1 88 ? -2.840 -3.140 -8.502 1.00 90.88 88 ALA A O 1
ATOM 717 N N . GLU A 1 89 ? -0.699 -3.598 -7.989 1.00 93.06 89 GLU A N 1
ATOM 718 C CA . GLU A 1 89 ? -0.925 -3.704 -6.553 1.00 93.06 89 GLU A CA 1
ATOM 719 C C . GLU A 1 89 ? -1.337 -2.357 -5.936 1.00 93.06 89 GLU A C 1
ATOM 721 O O . GLU A 1 89 ? -2.355 -2.279 -5.242 1.00 93.06 89 GLU A O 1
ATOM 726 N N . CYS A 1 90 ? -0.611 -1.278 -6.239 1.00 92.38 90 CYS A N 1
ATOM 727 C CA . CYS A 1 90 ? -0.943 0.071 -5.782 1.00 92.38 90 CYS A CA 1
ATOM 728 C C . CYS A 1 90 ? -2.340 0.509 -6.249 1.00 92.38 90 CYS A C 1
ATOM 730 O O . CYS A 1 90 ? -3.131 1.008 -5.446 1.00 92.38 90 CYS A O 1
ATOM 732 N N . LEU A 1 91 ? -2.694 0.263 -7.514 1.00 91.88 91 LEU A N 1
ATOM 733 C CA . LEU A 1 91 ? -4.026 0.576 -8.043 1.00 91.88 91 LEU A CA 1
ATOM 734 C C . LEU A 1 91 ? -5.133 -0.213 -7.337 1.00 91.88 91 LEU A C 1
ATOM 736 O O . LEU A 1 91 ? -6.210 0.329 -7.085 1.00 91.88 91 LEU A O 1
ATOM 740 N N . THR A 1 92 ? -4.879 -1.472 -6.983 1.00 94.12 92 THR A N 1
ATOM 741 C CA . THR A 1 92 ? -5.834 -2.290 -6.220 1.00 94.12 92 THR A CA 1
ATOM 742 C C . THR A 1 92 ? -6.089 -1.691 -4.839 1.00 94.12 92 THR A C 1
ATOM 744 O O . THR A 1 92 ? -7.244 -1.545 -4.436 1.00 94.12 92 THR A O 1
ATOM 747 N N . VAL A 1 93 ? -5.029 -1.263 -4.147 1.00 93.00 93 VAL A N 1
ATOM 748 C CA . VAL A 1 93 ? -5.125 -0.580 -2.849 1.00 93.00 93 VAL A CA 1
ATOM 749 C C . VAL A 1 93 ? -5.939 0.710 -2.967 1.00 93.00 93 VAL A C 1
ATOM 751 O O . VAL A 1 93 ? -6.893 0.902 -2.212 1.00 93.00 93 VAL A O 1
ATOM 754 N N . ILE A 1 94 ? -5.630 1.559 -3.950 1.00 92.25 94 ILE A N 1
ATOM 755 C CA . ILE A 1 94 ? -6.339 2.829 -4.175 1.00 92.25 94 ILE A CA 1
ATOM 756 C C . ILE A 1 94 ? -7.833 2.588 -4.428 1.00 92.25 94 ILE A C 1
ATOM 758 O O . ILE A 1 94 ? -8.682 3.244 -3.821 1.00 92.25 94 ILE A O 1
ATOM 762 N N . ARG A 1 95 ? -8.171 1.610 -5.280 1.00 91.94 95 ARG A N 1
ATOM 763 C CA . ARG A 1 95 ? -9.567 1.245 -5.571 1.00 91.94 95 ARG A CA 1
ATOM 764 C C . ARG A 1 95 ? -10.291 0.717 -4.338 1.00 91.94 95 ARG A C 1
ATOM 766 O O . ARG A 1 95 ? -11.449 1.063 -4.137 1.00 91.94 95 ARG A O 1
ATOM 773 N N . SER A 1 96 ? -9.627 -0.100 -3.520 1.00 88.06 96 SER A N 1
ATOM 774 C CA . SER A 1 96 ? -10.230 -0.643 -2.297 1.00 88.06 96 SER A CA 1
ATOM 775 C C . SER A 1 96 ? -10.524 0.434 -1.253 1.00 88.06 96 SER A C 1
ATOM 777 O O . SER A 1 96 ? -11.519 0.330 -0.552 1.00 88.06 96 SER A O 1
ATOM 779 N N . ALA A 1 97 ? -9.707 1.489 -1.196 1.00 81.12 97 ALA A N 1
ATOM 780 C CA . ALA A 1 97 ? -9.900 2.612 -0.282 1.00 81.12 97 ALA A CA 1
ATOM 781 C C . ALA A 1 97 ? -10.926 3.649 -0.774 1.00 81.12 97 ALA A C 1
ATOM 783 O O . ALA A 1 97 ? -11.257 4.569 -0.032 1.00 81.12 97 ALA A O 1
ATOM 784 N N . SER A 1 98 ? -11.376 3.540 -2.028 1.00 74.94 98 SER A N 1
ATOM 785 C CA . SER A 1 98 ? -12.368 4.442 -2.632 1.00 74.94 98 SER A CA 1
ATOM 786 C C . SER A 1 98 ? -13.797 3.882 -2.582 1.00 74.94 98 SER A C 1
ATOM 788 O O . SER A 1 98 ? -14.709 4.524 -3.098 1.00 74.94 98 SER A O 1
ATOM 790 N N . ARG A 1 99 ? -13.983 2.678 -2.031 1.00 59.75 99 ARG A N 1
ATOM 791 C CA . ARG A 1 99 ? -15.287 2.043 -1.798 1.00 59.75 99 ARG A CA 1
ATOM 792 C C . ARG A 1 99 ? -15.743 2.295 -0.371 1.00 59.75 99 ARG A C 1
ATOM 794 O O . ARG A 1 99 ? -16.967 2.448 -0.198 1.00 59.75 99 ARG A O 1
#

Secondary structure (DSSP, 8-state):
---------GGGS------TTSS--HHHHHHHHHHHHHHHHHHHHHHHTSSS--HHHHHHHHHHHHHHHHHTTSS----HHHHHHHHHHHHHHHHHHT-

Sequence (99 aa):
MQPEENEFSLSDLPKADWSNEDEVDDDVLVDIIRLAIGALSKAKHAERSKENPDQRVIERISEQQRRFSKSLREPRIEDVEKAGRLRAECLTVIRSASR